Protein AF-A0A1Z8RKP7-F1 (afdb_monomer)

Radius of gyration: 16.91 Å; Cα contacts (8 Å, |Δi|>4): 111; chains: 1; bounding box: 48×30×49 Å

Nearest PDB structures (foldseek):
  1u89-assembly1_A  TM=5.631E-01  e=6.399E+00  Mus musculus
  5z39-assembly1_A  TM=3.738E-01  e=3.483E+00  Dictyo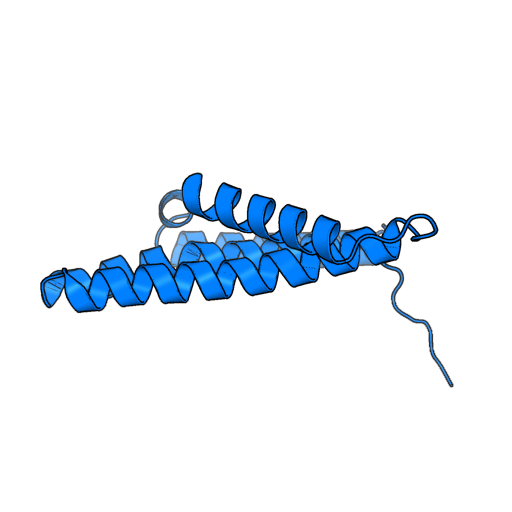stelium discoideum
  5qth-assembly1_A-2  TM=5.257E-01  e=8.244E+00  Trypanosoma brucei

pLDDT: mean 92.91, std 10.82, range [39.12, 98.62]

Sequence (123 aa):
MNLLKFLGLFLFGSLTAWIMDMAAGIGAFIDATSFLYVIGGGACYGLIKFRRDQISSIALLNFRQGAIYSGWLAFLVGLSAILKNADLPEILPLISIAMIPLLYAYLLSWVILSWFKGDDSHD

Mean predicted aligned error: 4.51 Å

Solvent-accessible surface area (backbone atoms only — not comparable to full-atom values): 6631 Å² total; per-residue (Å²): 113,53,72,68,43,51,50,52,52,51,52,53,50,51,53,49,52,50,53,40,37,76,73,66,35,58,73,77,70,68,51,71,66,41,50,50,48,16,53,49,31,6,49,52,38,23,60,74,69,58,55,99,86,58,53,69,70,58,48,52,50,38,21,40,52,18,11,41,52,29,4,53,50,48,26,54,53,40,49,54,51,41,76,73,72,53,56,82,90,49,42,64,66,49,51,58,59,28,44,43,20,39,52,48,15,51,54,50,35,54,61,57,54,42,64,53,79,78,83,83,71,87,124

Secondary structure (DSSP, 8-state):
--HHHHHHHHHHHHHHHHHHHHHH-GGGG--HHHHHHHHHHHHHHHHHT--TT--HHHHHHHHHHHHHHHHHHHHHHHHHHHHHH--HHHHHHHHHHHTHHHHHHHHHHHHHHTTSPP-----

Foldseek 3Di:
DDPVLVVVLVVVVVVVQVVCCVPPRPVLLDDPVLLCQLQVQLQVQLVVPDDPPDDPLVSLVSSLVSSQVSLVVQLVVQLVVCVVDPDPVCSVVSNSVSNSSNVNSVSVSSVSVSPDDDPPPPD

Structure (mmCIF, N/CA/C/O backbone):
data_AF-A0A1Z8RKP7-F1
#
_entry.id   AF-A0A1Z8RKP7-F1
#
loop_
_atom_site.group_PDB
_atom_site.id
_atom_site.type_symbol
_atom_site.label_atom_id
_atom_site.label_alt_id
_atom_site.label_comp_id
_atom_site.label_asym_id
_atom_site.label_entity_id
_atom_site.label_seq_id
_atom_site.pdbx_PDB_ins_code
_atom_site.Cartn_x
_atom_site.Cartn_y
_atom_site.Cartn_z
_atom_site.occupancy
_atom_site.B_iso_or_equiv
_atom_site.auth_seq_id
_atom_site.auth_comp_id
_atom_site.auth_asym_id
_atom_site.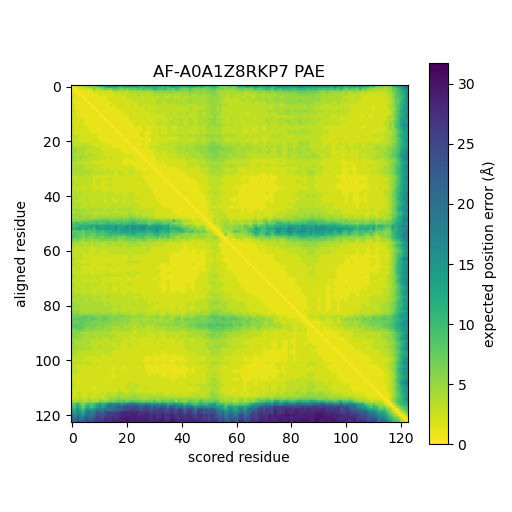auth_atom_id
_atom_site.pdbx_PDB_model_num
ATOM 1 N N . MET A 1 1 ? 13.340 -11.628 -12.066 1.00 81.50 1 MET A N 1
ATOM 2 C CA . MET A 1 1 ? 13.814 -11.284 -10.706 1.00 81.50 1 MET A CA 1
ATOM 3 C C . MET A 1 1 ? 14.979 -12.200 -10.351 1.00 81.50 1 MET A C 1
ATOM 5 O O . MET A 1 1 ? 14.918 -13.367 -10.714 1.00 81.50 1 MET A O 1
ATOM 9 N N . ASN A 1 2 ? 16.045 -11.691 -9.724 1.00 91.31 2 ASN A N 1
ATOM 10 C CA . ASN A 1 2 ? 17.177 -12.519 -9.282 1.00 91.31 2 ASN A CA 1
ATOM 11 C C . ASN A 1 2 ? 16.999 -12.963 -7.817 1.00 91.31 2 ASN A C 1
ATOM 13 O O . ASN A 1 2 ? 16.156 -12.418 -7.102 1.00 91.31 2 ASN A O 1
ATOM 17 N N . LEU A 1 3 ? 17.800 -13.939 -7.376 1.00 92.31 3 LEU A N 1
ATOM 18 C CA . LEU A 1 3 ? 17.691 -14.527 -6.036 1.00 92.31 3 LEU A CA 1
ATOM 19 C C . LEU A 1 3 ? 17.800 -13.479 -4.920 1.00 92.31 3 LEU A C 1
ATOM 21 O O . LEU A 1 3 ? 17.024 -13.519 -3.974 1.00 92.31 3 LEU A O 1
ATOM 25 N N . LEU A 1 4 ? 18.714 -12.513 -5.053 1.00 93.31 4 LEU A N 1
ATOM 26 C CA . LEU A 1 4 ? 18.919 -11.482 -4.035 1.00 93.31 4 LEU A CA 1
ATOM 27 C C . LEU A 1 4 ? 17.687 -10.582 -3.859 1.00 93.31 4 LEU A C 1
ATOM 29 O O . LEU A 1 4 ? 17.304 -10.277 -2.734 1.00 93.31 4 LEU A O 1
ATOM 33 N N . LYS A 1 5 ? 17.029 -10.191 -4.956 1.00 92.44 5 LYS A N 1
ATOM 34 C CA . LYS A 1 5 ? 15.798 -9.384 -4.905 1.00 92.44 5 LYS A CA 1
ATOM 35 C C . LYS A 1 5 ? 14.625 -10.161 -4.347 1.00 92.44 5 LYS A C 1
ATOM 37 O O . LYS A 1 5 ? 13.862 -9.612 -3.560 1.00 92.44 5 LYS A O 1
ATOM 42 N N . PHE A 1 6 ? 14.508 -11.430 -4.728 1.00 93.19 6 PHE A N 1
ATOM 43 C CA . PHE A 1 6 ? 13.501 -12.312 -4.154 1.00 93.19 6 PHE A CA 1
ATOM 44 C C . PHE A 1 6 ? 13.702 -12.462 -2.642 1.00 93.19 6 PHE A C 1
ATOM 46 O O . PHE A 1 6 ? 12.755 -12.285 -1.884 1.00 93.19 6 PHE A O 1
ATOM 53 N N . LEU A 1 7 ? 14.941 -12.702 -2.200 1.00 95.12 7 LEU A N 1
ATOM 54 C CA . LEU A 1 7 ? 15.288 -12.796 -0.784 1.00 95.12 7 LEU A CA 1
ATOM 55 C C . LEU A 1 7 ? 14.986 -11.489 -0.040 1.00 95.12 7 LEU A C 1
ATOM 57 O O . LEU A 1 7 ? 14.368 -11.524 1.017 1.00 95.12 7 LEU A O 1
ATOM 61 N N . GLY A 1 8 ? 15.364 -10.340 -0.607 1.00 94.88 8 GLY A N 1
ATOM 62 C CA . GLY A 1 8 ? 15.064 -9.028 -0.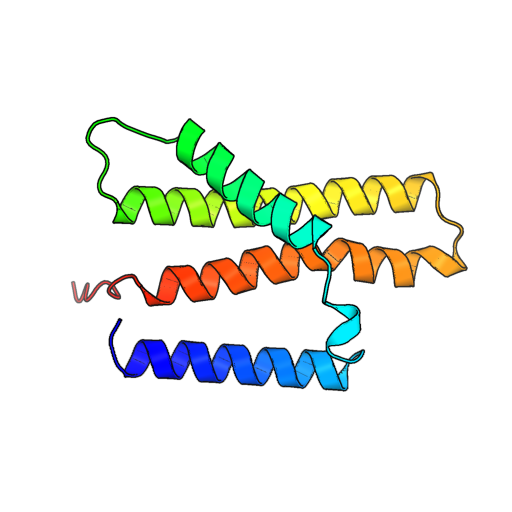030 1.00 94.88 8 GLY A CA 1
ATOM 63 C C . GLY A 1 8 ? 13.561 -8.783 0.127 1.00 94.88 8 GLY A C 1
ATOM 64 O O . GLY A 1 8 ? 13.118 -8.377 1.199 1.00 94.88 8 GLY A O 1
ATOM 65 N N . LEU A 1 9 ? 12.766 -9.095 -0.903 1.00 95.31 9 LEU A N 1
ATOM 66 C CA . LEU A 1 9 ? 11.306 -8.985 -0.848 1.00 95.31 9 LEU A CA 1
ATOM 67 C C . LEU A 1 9 ? 10.701 -9.943 0.187 1.00 95.31 9 LEU A C 1
ATOM 69 O O . LEU A 1 9 ? 9.814 -9.547 0.939 1.00 95.31 9 LEU A O 1
ATOM 73 N N . PHE A 1 10 ? 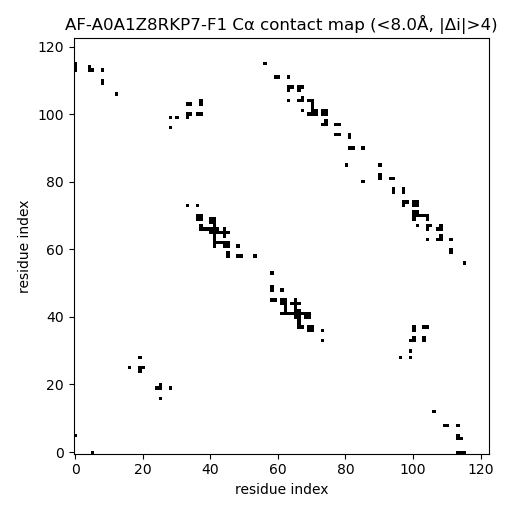11.188 -11.184 0.248 1.00 96.25 10 PHE A N 1
ATOM 74 C CA . PHE A 1 10 ? 10.716 -12.193 1.194 1.00 96.25 10 PHE A CA 1
ATOM 75 C C . PHE A 1 10 ? 11.001 -11.797 2.646 1.00 96.25 10 PHE A C 1
ATOM 77 O O . PHE A 1 10 ? 10.109 -11.878 3.491 1.00 96.25 10 PHE A O 1
ATOM 84 N N . LEU A 1 11 ? 12.215 -11.320 2.937 1.00 97.00 11 LEU A N 1
ATOM 85 C CA . LEU A 1 11 ? 12.590 -10.834 4.266 1.00 97.00 11 LEU A CA 1
ATOM 86 C C . LEU A 1 11 ? 11.756 -9.615 4.665 1.00 97.00 11 LEU A C 1
ATOM 88 O O . LEU A 1 11 ? 11.194 -9.594 5.756 1.00 97.00 11 LEU A O 1
ATOM 92 N N . PHE A 1 12 ? 11.616 -8.633 3.770 1.00 95.81 12 PHE A N 1
ATOM 93 C CA . PHE A 1 12 ? 10.795 -7.448 4.016 1.00 95.81 12 PHE A CA 1
ATOM 94 C C . PHE A 1 12 ? 9.325 -7.804 4.287 1.00 95.81 12 PHE A C 1
ATOM 96 O O . PHE A 1 12 ? 8.739 -7.327 5.261 1.00 95.81 12 PHE A O 1
ATOM 103 N N . GLY A 1 13 ? 8.739 -8.669 3.455 1.00 95.81 13 GLY A N 1
ATOM 104 C CA . GLY A 1 13 ? 7.361 -9.131 3.616 1.00 95.81 13 GLY A CA 1
ATOM 105 C C . GLY A 1 13 ? 7.155 -9.900 4.920 1.00 95.81 13 GLY A C 1
ATOM 106 O O . GLY A 1 13 ? 6.194 -9.631 5.634 1.00 95.81 13 GLY A O 1
ATOM 107 N N . SER A 1 14 ? 8.090 -10.786 5.276 1.00 97.00 14 SER A N 1
ATOM 108 C CA . SER A 1 14 ? 8.031 -11.566 6.520 1.00 97.00 14 SER A CA 1
ATOM 109 C C . SER A 1 14 ? 8.149 -10.682 7.761 1.00 97.00 14 SER A C 1
ATOM 111 O O . SER A 1 14 ? 7.373 -10.838 8.698 1.00 97.00 14 SER A O 1
ATOM 113 N N . LEU A 1 15 ? 9.074 -9.714 7.760 1.00 97.75 15 LEU A N 1
ATOM 114 C CA . LEU A 1 15 ? 9.230 -8.758 8.861 1.00 97.75 15 LEU A CA 1
ATOM 115 C C . LEU A 1 15 ? 7.992 -7.876 9.022 1.00 97.75 15 LEU A C 1
ATOM 117 O O . LEU A 1 15 ? 7.554 -7.623 10.141 1.00 97.75 15 LEU A O 1
ATOM 121 N N . THR A 1 16 ? 7.406 -7.442 7.907 1.00 96.62 16 THR A N 1
ATOM 122 C CA . THR A 1 16 ? 6.198 -6.616 7.936 1.00 96.62 16 THR A CA 1
ATOM 123 C C . THR A 1 16 ? 5.004 -7.416 8.452 1.00 96.62 16 THR A C 1
ATOM 125 O O . THR A 1 16 ? 4.320 -6.955 9.360 1.00 96.62 16 THR A O 1
ATOM 128 N N . ALA A 1 17 ? 4.800 -8.641 7.957 1.00 96.38 17 ALA A N 1
ATOM 129 C CA . ALA A 1 17 ? 3.752 -9.535 8.447 1.00 96.38 17 ALA A CA 1
ATOM 130 C C . ALA A 1 17 ? 3.917 -9.858 9.942 1.00 96.38 17 ALA A C 1
ATOM 132 O O . ALA A 1 17 ? 2.933 -9.862 10.676 1.00 96.38 17 ALA A O 1
ATOM 133 N N . TRP A 1 18 ? 5.153 -10.065 10.407 1.00 97.88 18 TRP A N 1
ATOM 134 C CA . TRP A 1 18 ? 5.441 -10.298 11.822 1.00 97.88 18 TRP A CA 1
ATOM 135 C C . TRP A 1 18 ? 5.069 -9.097 12.700 1.00 97.88 18 TRP A C 1
ATOM 137 O O . TRP A 1 18 ? 4.403 -9.268 13.720 1.00 97.88 18 TRP A O 1
ATOM 147 N N . ILE A 1 19 ? 5.432 -7.876 12.291 1.00 97.38 19 ILE A N 1
ATOM 148 C CA . ILE A 1 19 ? 5.063 -6.652 13.023 1.00 97.38 19 ILE A CA 1
ATOM 149 C C . ILE A 1 19 ? 3.545 -6.438 13.010 1.00 97.38 19 ILE A C 1
ATOM 151 O O . ILE A 1 19 ? 2.983 -6.058 14.033 1.00 97.38 19 ILE A O 1
ATOM 155 N N . MET A 1 20 ? 2.869 -6.703 11.888 1.00 96.50 20 MET A N 1
ATOM 156 C CA . MET A 1 20 ? 1.406 -6.615 11.794 1.00 96.50 20 MET A CA 1
ATOM 157 C C . MET A 1 20 ? 0.724 -7.572 12.777 1.00 96.50 20 MET A C 1
ATOM 159 O O . MET A 1 20 ? -0.173 -7.161 13.514 1.00 96.50 20 MET A O 1
ATOM 163 N N . ASP A 1 21 ? 1.174 -8.828 12.826 1.00 97.62 21 ASP A N 1
ATOM 164 C CA . ASP A 1 21 ? 0.612 -9.832 13.727 1.00 97.62 21 ASP A CA 1
ATOM 165 C C . ASP A 1 21 ? 0.786 -9.442 15.201 1.00 97.62 21 ASP A C 1
ATOM 167 O O . ASP A 1 21 ? -0.178 -9.445 15.963 1.00 97.62 21 ASP A O 1
ATOM 171 N N . MET A 1 22 ? 1.987 -8.992 15.578 1.00 97.81 22 MET A N 1
ATOM 172 C CA . MET A 1 22 ? 2.284 -8.525 16.937 1.00 97.81 22 MET A CA 1
ATOM 173 C C . MET A 1 22 ? 1.525 -7.247 17.326 1.00 97.81 22 MET A C 1
ATOM 175 O O . MET A 1 22 ? 1.245 -7.046 18.506 1.00 97.81 22 MET A O 1
ATOM 179 N N . ALA A 1 23 ? 1.221 -6.365 16.370 1.00 95.38 23 ALA A N 1
ATOM 180 C CA . ALA A 1 23 ? 0.590 -5.074 16.647 1.00 95.38 23 ALA A CA 1
ATOM 181 C C . ALA A 1 23 ? -0.927 -5.176 16.856 1.00 95.38 23 ALA A C 1
ATOM 183 O O . ALA A 1 23 ? -1.457 -4.578 17.791 1.00 95.38 23 ALA A O 1
ATOM 184 N N . ALA A 1 24 ? -1.630 -5.888 15.972 1.00 94.88 24 ALA A N 1
ATOM 185 C CA . ALA A 1 24 ? -3.095 -5.960 15.994 1.00 94.88 24 ALA A CA 1
ATOM 186 C C . ALA A 1 24 ? -3.662 -7.284 15.444 1.00 94.88 24 ALA A C 1
ATOM 188 O O . ALA A 1 24 ? -4.876 -7.413 15.283 1.00 94.88 24 ALA A O 1
ATOM 189 N N . GLY A 1 25 ? -2.802 -8.264 15.145 1.00 96.56 25 GLY A N 1
ATOM 190 C CA . GLY A 1 25 ? -3.158 -9.455 14.379 1.00 96.56 25 GLY A CA 1
ATOM 191 C C . GLY A 1 25 ? -3.290 -9.157 12.883 1.00 96.56 25 GLY A C 1
ATOM 192 O O . GLY A 1 25 ? -3.792 -8.110 12.473 1.00 96.56 25 GLY A O 1
ATOM 193 N N . ILE A 1 26 ? -2.882 -10.105 12.032 1.00 94.50 26 ILE A N 1
ATOM 194 C CA . ILE A 1 26 ? -2.902 -9.919 10.564 1.00 94.50 26 ILE A CA 1
ATOM 195 C C . ILE A 1 26 ? -4.302 -9.546 10.045 1.00 94.50 26 ILE A C 1
ATOM 197 O O . ILE A 1 26 ? -4.421 -8.732 9.130 1.00 94.50 26 ILE A O 1
ATOM 201 N N . GLY A 1 27 ? -5.362 -10.093 10.652 1.00 95.56 27 GLY A N 1
ATOM 202 C CA . GLY A 1 27 ? -6.750 -9.835 10.257 1.00 95.56 27 GLY A CA 1
ATOM 203 C C . GLY A 1 27 ? -7.162 -8.360 10.317 1.00 95.56 27 GLY A C 1
ATOM 204 O O . GLY A 1 27 ? -7.970 -7.937 9.496 1.00 95.56 27 GLY A O 1
ATOM 205 N N . ALA A 1 28 ? -6.564 -7.559 11.208 1.00 95.44 28 ALA A N 1
ATOM 206 C CA . ALA A 1 28 ? -6.856 -6.127 11.331 1.00 95.44 28 ALA A CA 1
ATOM 207 C C . ALA A 1 28 ? -6.417 -5.308 10.105 1.00 95.44 28 ALA A C 1
ATOM 209 O O . ALA A 1 28 ? -6.871 -4.185 9.908 1.00 95.44 28 ALA A O 1
ATOM 210 N N . PHE A 1 29 ? -5.544 -5.872 9.270 1.00 96.62 29 PHE A N 1
ATOM 211 C CA . PHE A 1 29 ? -4.993 -5.212 8.094 1.00 96.62 29 PHE A CA 1
ATOM 212 C C . PHE A 1 29 ? -5.543 -5.773 6.786 1.00 96.62 29 PHE A C 1
ATOM 214 O O . PHE A 1 29 ? -5.028 -5.410 5.731 1.00 96.62 29 PHE A O 1
ATOM 221 N N . ILE A 1 30 ? -6.523 -6.681 6.819 1.00 96.19 30 ILE A N 1
ATOM 222 C CA . ILE A 1 30 ? -7.152 -7.242 5.618 1.00 96.19 30 ILE A CA 1
ATOM 223 C C . ILE A 1 30 ? -8.405 -6.422 5.298 1.00 96.19 30 ILE A C 1
ATOM 225 O O . ILE A 1 30 ? -9.435 -6.571 5.946 1.00 96.19 30 ILE A O 1
ATOM 229 N N . ASP A 1 31 ? -8.327 -5.589 4.263 1.00 97.25 31 ASP A N 1
ATOM 230 C CA . ASP A 1 31 ? -9.443 -4.802 3.747 1.00 97.25 31 ASP A CA 1
ATOM 231 C C . ASP A 1 31 ? -9.468 -4.824 2.211 1.00 97.25 31 ASP A C 1
ATOM 233 O O . ASP A 1 31 ? -8.667 -4.185 1.525 1.00 97.25 31 ASP A O 1
ATOM 237 N N . ALA A 1 32 ? -10.438 -5.540 1.646 1.00 97.25 32 ALA A N 1
ATOM 238 C CA . ALA A 1 32 ? -10.587 -5.650 0.200 1.00 97.25 32 ALA A CA 1
ATOM 239 C C . ALA A 1 32 ? -10.852 -4.291 -0.474 1.00 97.25 32 ALA A C 1
ATOM 241 O O . ALA A 1 32 ? -10.400 -4.073 -1.600 1.00 97.25 32 ALA A O 1
ATOM 242 N N . THR A 1 33 ? -11.542 -3.366 0.201 1.00 97.00 33 THR A N 1
ATOM 243 C CA . THR A 1 33 ? -11.911 -2.068 -0.385 1.00 97.00 33 THR A CA 1
ATOM 244 C C . THR A 1 33 ? -10.679 -1.194 -0.576 1.00 97.00 33 THR A C 1
ATOM 246 O O . THR A 1 33 ? -10.438 -0.701 -1.681 1.00 97.00 33 THR A O 1
ATOM 249 N N . SER A 1 34 ? -9.847 -1.068 0.463 1.00 97.88 34 SER A N 1
ATOM 250 C CA . SER A 1 34 ? -8.552 -0.384 0.381 1.00 97.88 34 SER A CA 1
ATOM 251 C C . SER A 1 34 ? -7.657 -0.990 -0.695 1.00 97.88 34 SER A C 1
ATOM 253 O O . SER A 1 34 ? -7.041 -0.258 -1.472 1.00 97.88 34 SER A O 1
ATOM 255 N N . PHE A 1 35 ? -7.606 -2.323 -0.783 1.00 97.94 35 PHE A N 1
ATOM 256 C CA . PHE A 1 35 ? -6.794 -3.010 -1.786 1.00 97.94 35 PHE A CA 1
ATOM 257 C C . PHE A 1 35 ? -7.248 -2.671 -3.209 1.00 97.94 35 PHE A C 1
ATOM 259 O O . PHE A 1 35 ? -6.439 -2.247 -4.038 1.00 97.94 35 PHE A O 1
ATOM 266 N N . LEU A 1 36 ? -8.549 -2.793 -3.485 1.00 98.25 36 LEU A N 1
ATOM 267 C CA . LEU A 1 36 ? -9.117 -2.491 -4.798 1.00 98.25 36 LEU A CA 1
ATOM 268 C C . LEU A 1 36 ? -8.937 -1.022 -5.180 1.00 98.25 36 LEU A C 1
ATOM 270 O O . LEU A 1 36 ? -8.626 -0.740 -6.337 1.00 98.25 36 LEU A O 1
ATOM 274 N N . TYR A 1 37 ? -9.072 -0.092 -4.231 1.00 98.31 37 TYR A N 1
ATOM 275 C CA . TYR A 1 37 ? -8.854 1.329 -4.500 1.00 98.31 37 TYR A CA 1
ATOM 276 C C . TYR A 1 37 ? -7.410 1.613 -4.929 1.00 98.31 37 TYR A C 1
ATOM 278 O O . TYR A 1 37 ? -7.186 2.328 -5.906 1.00 98.31 37 TYR A O 1
ATOM 286 N N . VAL A 1 38 ? -6.426 1.014 -4.251 1.00 98.62 38 VAL A N 1
ATOM 287 C CA . VAL A 1 38 ? -5.002 1.186 -4.579 1.00 98.62 38 VAL A CA 1
ATOM 288 C C . VAL A 1 38 ? -4.663 0.605 -5.954 1.00 98.62 38 VAL A C 1
ATOM 290 O O . VAL A 1 38 ? -3.987 1.250 -6.759 1.00 98.62 38 VAL A O 1
ATOM 293 N N . ILE A 1 39 ? -5.160 -0.598 -6.257 1.00 98.31 39 ILE A N 1
ATOM 294 C CA . ILE A 1 39 ? -4.963 -1.234 -7.568 1.00 98.31 39 ILE A CA 1
ATOM 295 C C . ILE A 1 39 ? -5.651 -0.425 -8.673 1.00 98.31 39 ILE A C 1
ATOM 297 O O . ILE A 1 39 ? -5.039 -0.146 -9.706 1.00 98.31 39 ILE A O 1
ATOM 301 N N . GLY A 1 40 ? -6.897 -0.005 -8.450 1.00 98.12 40 GLY A N 1
ATOM 302 C CA . GLY A 1 40 ? -7.663 0.807 -9.393 1.00 98.12 40 GLY A CA 1
ATOM 303 C C . GLY A 1 40 ? -7.008 2.162 -9.655 1.00 98.12 40 GLY A C 1
ATOM 304 O O . GLY A 1 40 ? -6.853 2.559 -10.807 1.00 98.12 40 GLY A O 1
ATOM 305 N N . GLY A 1 41 ? -6.541 2.845 -8.609 1.00 97.69 41 GLY A N 1
ATOM 306 C CA . GLY A 1 41 ? -5.828 4.115 -8.727 1.00 97.69 41 GLY A CA 1
ATOM 307 C C . GLY A 1 41 ? -4.504 3.988 -9.482 1.00 97.69 41 GLY A C 1
ATOM 308 O O . GLY A 1 41 ? -4.216 4.803 -10.363 1.00 97.69 41 GLY A O 1
ATOM 309 N N . GLY A 1 42 ? -3.743 2.921 -9.219 1.00 97.94 42 GLY A N 1
ATOM 310 C CA . GLY A 1 42 ? -2.568 2.557 -10.012 1.00 97.94 42 GLY A CA 1
ATOM 311 C C . GLY A 1 42 ? -2.897 2.363 -11.491 1.00 97.94 42 GLY A C 1
ATOM 312 O O . GLY A 1 42 ? -2.226 2.935 -12.354 1.00 97.94 42 GLY A O 1
ATOM 313 N N . ALA A 1 43 ? -3.954 1.605 -11.795 1.00 97.62 43 ALA A N 1
ATOM 314 C CA . ALA A 1 43 ? -4.383 1.333 -13.166 1.00 97.62 43 ALA A CA 1
ATOM 315 C C . ALA A 1 43 ? -4.812 2.615 -13.890 1.00 97.62 43 ALA A C 1
ATOM 317 O O . ALA A 1 43 ? -4.314 2.897 -14.980 1.00 97.62 43 ALA A O 1
ATOM 318 N N . CYS A 1 44 ? -5.660 3.437 -13.265 1.00 97.94 44 CYS A N 1
ATOM 319 C CA . CYS A 1 44 ? -6.101 4.719 -13.813 1.00 97.94 44 CYS A CA 1
ATOM 320 C C . CYS A 1 44 ? -4.922 5.650 -14.110 1.00 97.94 44 CYS A C 1
ATOM 322 O O . CYS A 1 44 ? -4.844 6.214 -15.199 1.00 97.94 44 CYS A O 1
ATOM 324 N N . TYR A 1 45 ? -3.970 5.788 -13.185 1.00 97.12 45 TYR A N 1
ATOM 325 C CA . TYR A 1 45 ? -2.787 6.619 -13.416 1.00 97.12 45 TYR A CA 1
ATOM 326 C C . TYR A 1 45 ? -1.915 6.076 -14.554 1.00 97.12 45 TYR A C 1
ATOM 328 O O . TYR A 1 45 ? -1.439 6.843 -15.393 1.00 97.12 45 TYR A O 1
ATOM 336 N N . GLY A 1 46 ? -1.730 4.753 -14.607 1.00 94.50 46 GLY A N 1
ATOM 337 C CA . GLY A 1 46 ? -1.036 4.077 -15.700 1.00 94.50 46 GLY A CA 1
ATOM 338 C C . GLY A 1 46 ? -1.671 4.383 -17.057 1.00 94.50 46 GLY A C 1
ATOM 339 O O . GLY A 1 46 ? -0.952 4.740 -17.987 1.00 94.50 46 GLY A O 1
ATOM 340 N N . LEU A 1 47 ? -3.005 4.336 -17.141 1.00 94.88 47 LEU A N 1
ATOM 341 C CA . LEU A 1 47 ? -3.770 4.687 -18.342 1.00 94.88 47 LEU A CA 1
ATOM 342 C C . LEU A 1 47 ? -3.644 6.173 -18.703 1.00 94.88 47 LEU A C 1
ATOM 344 O O . LEU A 1 47 ? -3.424 6.495 -19.866 1.00 94.88 47 LEU A O 1
ATOM 348 N N . ILE A 1 48 ? -3.709 7.082 -17.724 1.00 96.06 48 ILE A N 1
ATOM 349 C CA . ILE A 1 48 ? -3.531 8.531 -17.944 1.00 96.06 48 ILE A CA 1
ATOM 350 C C . ILE A 1 48 ? -2.138 8.841 -18.510 1.00 96.06 48 ILE A C 1
ATOM 352 O O . ILE A 1 48 ? -1.983 9.730 -19.345 1.00 96.06 48 ILE A O 1
ATOM 356 N N . LYS A 1 49 ? -1.107 8.125 -18.052 1.00 93.50 49 LYS A N 1
ATOM 357 C CA . LYS A 1 49 ? 0.283 8.303 -18.501 1.00 93.50 49 LYS A CA 1
ATOM 358 C C . LYS A 1 49 ? 0.668 7.409 -19.682 1.00 93.50 49 LYS A C 1
ATOM 360 O O . LYS A 1 49 ? 1.834 7.447 -20.086 1.00 93.50 49 LYS A O 1
ATOM 365 N N . PHE A 1 50 ? -0.262 6.612 -20.204 1.00 91.12 50 PHE A N 1
ATOM 366 C CA . PHE A 1 50 ? 0.020 5.640 -21.249 1.00 91.12 50 PHE A CA 1
ATOM 367 C C . PHE A 1 50 ? 0.480 6.326 -22.537 1.00 91.12 50 PHE A C 1
ATOM 369 O O . PHE A 1 50 ? -0.081 7.339 -22.960 1.00 91.12 50 PHE A O 1
ATOM 376 N N . ARG A 1 51 ? 1.492 5.748 -23.189 1.00 89.25 51 ARG A N 1
ATOM 377 C CA . ARG A 1 51 ? 1.921 6.134 -24.541 1.00 89.25 51 ARG A CA 1
ATOM 378 C C . ARG A 1 51 ? 1.960 4.899 -25.429 1.00 89.25 51 ARG A C 1
ATOM 380 O O . ARG A 1 51 ? 2.286 3.810 -24.967 1.00 89.25 51 ARG A O 1
ATOM 387 N N . ARG A 1 52 ? 1.624 5.059 -26.710 1.00 80.00 52 ARG A N 1
ATOM 388 C CA . ARG A 1 52 ? 1.454 3.934 -27.649 1.00 80.00 52 ARG A CA 1
ATOM 389 C C . ARG A 1 52 ? 2.743 3.133 -27.881 1.00 80.00 52 ARG A C 1
ATOM 391 O O . ARG A 1 52 ? 2.677 1.949 -28.176 1.00 80.00 52 ARG A O 1
ATOM 398 N N . ASP A 1 53 ? 3.887 3.786 -27.738 1.00 84.00 53 ASP A N 1
ATOM 399 C CA . ASP A 1 53 ? 5.250 3.269 -27.873 1.00 84.00 53 ASP A CA 1
ATOM 400 C C . ASP A 1 53 ? 5.899 2.921 -26.518 1.00 84.00 53 ASP A C 1
ATOM 402 O O . ASP A 1 53 ? 7.101 2.671 -26.433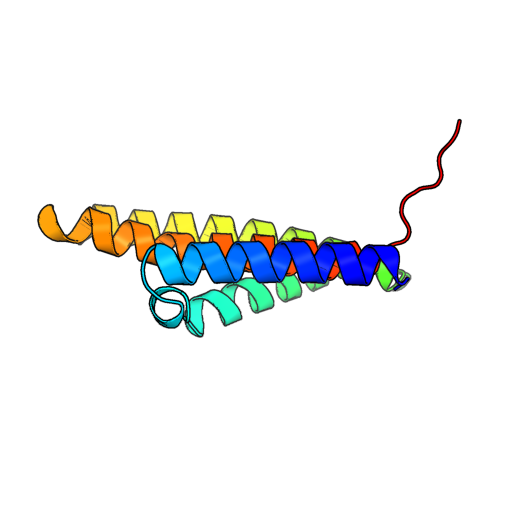 1.00 84.00 53 ASP A O 1
ATOM 406 N N . GLN A 1 54 ? 5.121 2.916 -25.432 1.00 82.88 54 GLN A N 1
ATOM 407 C CA . GLN A 1 54 ? 5.651 2.761 -24.086 1.00 82.88 54 GLN A CA 1
ATOM 408 C C . GLN A 1 54 ? 6.161 1.343 -23.806 1.00 82.88 54 GLN A C 1
ATOM 410 O O . GLN A 1 54 ? 5.476 0.342 -24.011 1.00 82.88 54 GLN A O 1
ATOM 415 N N . ILE A 1 55 ? 7.352 1.272 -23.211 1.00 87.38 55 ILE A N 1
ATOM 416 C CA . ILE A 1 55 ? 7.936 0.028 -22.710 1.00 87.38 55 ILE A CA 1
ATOM 417 C C . ILE A 1 55 ? 7.167 -0.434 -21.462 1.00 87.38 55 ILE A C 1
ATOM 419 O O . ILE A 1 55 ? 6.893 0.358 -20.558 1.00 87.38 55 ILE A O 1
ATOM 423 N N . SER A 1 56 ? 6.880 -1.737 -21.374 1.00 85.12 56 SER A N 1
ATOM 424 C CA . SER A 1 56 ? 6.128 -2.345 -20.258 1.00 85.12 56 SER A CA 1
ATOM 425 C C . SER A 1 56 ? 6.709 -2.022 -18.870 1.00 85.12 56 SER A C 1
ATOM 427 O O . SER A 1 56 ? 5.961 -1.856 -17.910 1.00 85.12 56 SER A O 1
ATOM 429 N N . SER A 1 57 ? 8.032 -1.866 -18.757 1.00 87.00 57 SER A N 1
ATOM 430 C CA . SER A 1 57 ? 8.709 -1.454 -17.520 1.00 87.00 57 SER A CA 1
ATOM 431 C C . SER A 1 57 ? 8.282 -0.051 -17.068 1.00 87.00 57 SER A C 1
ATOM 433 O O . SER A 1 57 ? 7.952 0.151 -15.903 1.00 87.00 57 SER A O 1
ATOM 435 N N . ILE A 1 58 ? 8.201 0.908 -17.991 1.00 90.19 58 ILE A N 1
ATOM 436 C CA . ILE A 1 58 ? 7.761 2.281 -17.708 1.00 90.19 58 ILE A CA 1
ATOM 437 C C . ILE A 1 58 ? 6.272 2.290 -17.339 1.00 90.19 58 ILE A C 1
ATOM 439 O O . ILE A 1 58 ? 5.868 3.013 -16.430 1.00 90.19 58 ILE A O 1
ATOM 443 N N . ALA A 1 59 ? 5.451 1.465 -17.998 1.00 91.31 59 ALA A N 1
ATOM 444 C CA . ALA A 1 59 ? 4.033 1.335 -17.659 1.00 91.31 59 ALA A CA 1
ATOM 445 C C . ALA A 1 59 ? 3.841 0.830 -16.218 1.00 91.31 59 ALA A C 1
ATOM 447 O O . ALA A 1 59 ? 3.036 1.382 -15.466 1.00 91.31 59 ALA A O 1
ATOM 448 N N . LEU A 1 60 ? 4.638 -0.157 -15.799 1.00 93.19 60 LEU A N 1
ATOM 449 C CA . LEU A 1 60 ? 4.604 -0.697 -14.442 1.00 93.19 60 LEU A CA 1
ATOM 450 C C . LEU A 1 60 ? 5.123 0.308 -13.389 1.00 93.19 60 LEU A C 1
ATOM 452 O O . LEU A 1 60 ? 4.592 0.360 -12.279 1.00 93.19 60 LEU A O 1
ATOM 456 N N . LEU A 1 61 ? 6.097 1.161 -13.732 1.00 94.44 61 LEU A N 1
ATOM 457 C CA . LEU A 1 61 ? 6.532 2.267 -12.863 1.00 94.44 61 LEU A CA 1
ATOM 458 C C . LEU A 1 61 ? 5.459 3.353 -12.715 1.00 94.44 61 LEU A C 1
ATOM 460 O O . LEU A 1 61 ? 5.234 3.830 -11.602 1.00 94.44 61 LEU A O 1
ATOM 464 N N . ASN A 1 62 ? 4.755 3.703 -13.795 1.00 95.50 62 ASN A N 1
ATOM 465 C CA . ASN A 1 62 ? 3.612 4.617 -13.722 1.00 95.50 62 ASN A CA 1
ATOM 466 C C . ASN A 1 62 ? 2.500 4.023 -12.850 1.00 95.50 62 ASN A C 1
ATOM 468 O O . ASN A 1 62 ? 1.973 4.712 -11.981 1.00 95.50 62 ASN A O 1
ATOM 472 N N . PHE A 1 63 ? 2.181 2.739 -13.029 1.00 97.19 63 PHE A N 1
ATOM 473 C CA . PHE A 1 63 ? 1.211 2.034 -12.190 1.00 97.19 63 PHE A CA 1
ATOM 474 C C . PHE A 1 63 ? 1.599 2.091 -10.705 1.00 97.19 63 PHE A C 1
ATOM 476 O O . PHE A 1 63 ? 0.781 2.469 -9.868 1.00 97.19 63 PHE A O 1
ATOM 483 N N . ARG A 1 64 ? 2.867 1.805 -10.376 1.00 97.44 64 ARG A N 1
ATOM 484 C CA . ARG A 1 64 ? 3.406 1.930 -9.011 1.00 97.44 64 ARG A CA 1
ATOM 485 C C . ARG A 1 64 ? 3.210 3.332 -8.441 1.00 97.44 64 ARG A C 1
ATOM 487 O O . ARG A 1 64 ? 2.797 3.480 -7.294 1.00 97.44 64 ARG A O 1
ATOM 494 N N . GLN A 1 65 ? 3.540 4.356 -9.219 1.00 97.62 65 GLN A N 1
ATOM 495 C CA . GLN A 1 65 ? 3.404 5.744 -8.791 1.00 97.62 65 GLN A CA 1
ATOM 496 C C . GLN A 1 65 ? 1.934 6.111 -8.548 1.00 97.62 65 GLN A C 1
ATOM 498 O O . GLN A 1 65 ? 1.611 6.708 -7.523 1.00 97.62 65 GLN A O 1
ATOM 503 N N . GLY A 1 66 ? 1.041 5.672 -9.436 1.00 97.94 66 GLY A N 1
ATOM 504 C CA . GLY A 1 66 ? -0.402 5.806 -9.270 1.00 97.94 66 GLY A CA 1
ATOM 505 C C . GLY A 1 66 ? -0.935 5.130 -8.015 1.00 97.94 66 GLY A C 1
ATOM 506 O O . GLY A 1 66 ? -1.726 5.730 -7.294 1.00 97.94 66 GLY A O 1
ATOM 507 N N . ALA A 1 67 ? -0.458 3.920 -7.714 1.00 98.44 67 ALA A N 1
ATOM 508 C CA . ALA A 1 67 ? -0.839 3.197 -6.508 1.00 98.44 67 ALA A CA 1
ATOM 509 C C . ALA A 1 67 ? -0.465 3.991 -5.244 1.00 98.44 67 ALA A C 1
ATOM 511 O O . ALA A 1 67 ? -1.315 4.1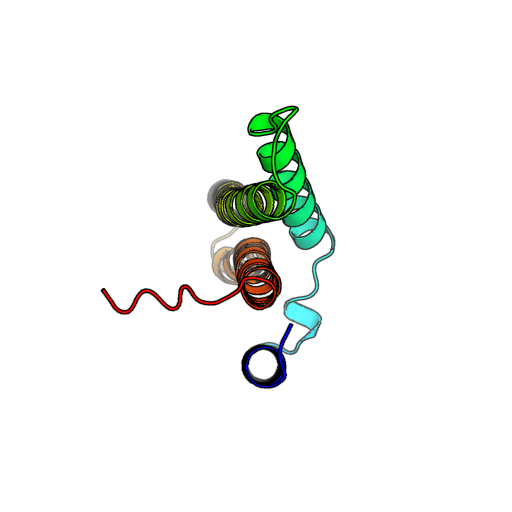94 -4.380 1.00 98.44 67 ALA A O 1
ATOM 512 N N . ILE A 1 68 ? 0.758 4.533 -5.171 1.00 98.50 68 ILE A N 1
ATOM 513 C CA . ILE A 1 68 ? 1.202 5.396 -4.058 1.00 98.50 68 ILE A CA 1
ATOM 514 C C . ILE A 1 68 ? 0.316 6.638 -3.935 1.00 98.50 68 ILE A C 1
ATOM 516 O O . ILE A 1 68 ? -0.150 6.950 -2.839 1.00 98.50 68 ILE A O 1
ATOM 520 N N . TYR A 1 69 ? 0.029 7.324 -5.044 1.00 98.31 69 TYR A N 1
ATOM 521 C CA . TYR A 1 69 ? -0.862 8.487 -5.027 1.00 98.31 69 TYR A CA 1
ATOM 522 C C . TYR A 1 69 ? -2.271 8.136 -4.562 1.00 98.31 69 TYR A C 1
ATOM 524 O O . TYR A 1 69 ? -2.844 8.855 -3.749 1.00 98.31 69 TYR A O 1
ATOM 532 N N . SER A 1 70 ? -2.814 7.010 -5.014 1.00 98.19 70 SER A N 1
ATOM 533 C CA . SER A 1 70 ? -4.129 6.552 -4.578 1.00 98.19 70 SER A CA 1
ATOM 534 C C . SER A 1 70 ? -4.161 6.149 -3.102 1.00 98.19 70 SER A C 1
ATOM 536 O O . SER A 1 70 ? -5.129 6.479 -2.429 1.00 98.19 70 SER A O 1
ATOM 538 N N . GLY A 1 71 ? -3.097 5.552 -2.555 1.00 98.50 71 GLY A N 1
ATOM 539 C CA . GLY A 1 71 ? -2.996 5.277 -1.117 1.00 98.50 71 GLY A CA 1
ATOM 540 C C . GLY A 1 71 ? -3.104 6.554 -0.280 1.00 98.50 71 GLY A C 1
ATOM 541 O O . GLY A 1 71 ? -3.915 6.625 0.641 1.00 98.50 71 GLY A O 1
ATOM 542 N N . TRP A 1 72 ? -2.363 7.602 -0.658 1.00 98.56 72 TRP A N 1
ATOM 543 C CA . TRP A 1 72 ? -2.459 8.914 -0.006 1.00 98.56 72 TRP A CA 1
ATOM 544 C C . TRP A 1 72 ? -3.833 9.566 -0.182 1.00 98.56 72 TRP A C 1
ATOM 546 O O . TRP A 1 72 ? -4.371 10.116 0.776 1.00 98.56 72 TRP A O 1
ATOM 556 N N . LEU A 1 73 ? -4.432 9.488 -1.373 1.00 98.31 73 LEU A N 1
ATOM 557 C CA . LEU A 1 73 ? -5.775 10.027 -1.606 1.00 98.31 73 LEU A CA 1
ATOM 558 C C . LEU A 1 73 ? -6.837 9.309 -0.766 1.00 98.31 73 LEU A C 1
ATOM 560 O O . LEU A 1 73 ? -7.676 9.975 -0.168 1.00 98.31 73 LEU A O 1
ATOM 564 N N . ALA A 1 74 ? -6.788 7.979 -0.682 1.00 98.12 74 ALA A N 1
ATOM 565 C CA . ALA A 1 74 ? -7.701 7.200 0.149 1.00 98.12 74 ALA A CA 1
ATOM 566 C C . ALA A 1 74 ? -7.571 7.578 1.628 1.00 98.12 74 ALA A C 1
ATOM 568 O O . ALA A 1 74 ? -8.584 7.800 2.287 1.00 98.12 74 ALA A O 1
ATOM 569 N N . PHE A 1 75 ? -6.339 7.731 2.124 1.00 98.31 75 PHE A N 1
ATOM 570 C CA . PHE A 1 75 ? -6.095 8.201 3.485 1.00 98.31 75 PHE A CA 1
ATOM 571 C C . PHE A 1 75 ? -6.688 9.592 3.729 1.00 98.31 75 PHE A C 1
ATOM 573 O O . PHE A 1 75 ? -7.382 9.787 4.720 1.00 98.31 75 PHE A O 1
ATOM 580 N N . LEU A 1 76 ? -6.483 10.551 2.819 1.00 98.44 76 LEU A N 1
ATOM 581 C CA . LEU A 1 76 ? -7.036 11.904 2.959 1.00 98.44 76 LEU A CA 1
ATOM 582 C C . LEU A 1 76 ? -8.569 11.912 2.945 1.00 98.44 76 LEU A C 1
ATOM 584 O O . LEU A 1 76 ? -9.185 12.628 3.735 1.00 98.44 76 LEU A O 1
ATOM 588 N N . VAL A 1 77 ? -9.190 11.108 2.079 1.00 97.62 77 VAL A N 1
ATOM 589 C CA . VAL A 1 77 ? -10.651 10.953 2.027 1.00 97.62 77 VAL A CA 1
ATOM 590 C C . VAL A 1 77 ? -11.169 10.317 3.317 1.00 97.62 77 VAL A C 1
ATOM 592 O O . VAL A 1 77 ? -12.104 10.844 3.919 1.00 97.62 77 VAL A O 1
ATOM 595 N N . GLY A 1 78 ? -10.538 9.233 3.772 1.00 96.88 78 GLY A N 1
ATOM 596 C CA . GLY A 1 78 ? -10.886 8.547 5.015 1.00 96.88 78 GLY A CA 1
ATOM 597 C C . GLY A 1 78 ? -10.747 9.461 6.228 1.00 96.88 78 GLY A C 1
ATOM 598 O O . GLY A 1 78 ? -11.703 9.638 6.976 1.00 96.88 78 GLY A O 1
ATOM 599 N N . LEU A 1 79 ? -9.604 10.131 6.375 1.00 97.50 79 LEU A N 1
ATOM 600 C CA . LEU A 1 79 ? -9.355 11.077 7.461 1.00 97.50 79 LEU A CA 1
ATOM 601 C C . LEU A 1 79 ? -10.377 12.221 7.464 1.00 97.50 79 LEU A C 1
ATOM 603 O O . LEU A 1 79 ? -10.912 12.561 8.516 1.00 97.50 79 LEU A O 1
ATOM 607 N N . SER A 1 80 ? -10.706 12.774 6.293 1.00 97.38 80 SER A N 1
ATOM 608 C CA . SER A 1 80 ? -11.726 13.826 6.168 1.00 97.38 80 SER A CA 1
ATOM 609 C C . SER A 1 80 ? -13.116 13.338 6.587 1.00 97.38 80 SER A C 1
ATOM 611 O O . SER A 1 80 ? -13.859 14.072 7.237 1.00 97.38 80 SER A O 1
ATOM 613 N N . ALA A 1 81 ? -13.474 12.097 6.243 1.00 97.19 81 ALA A N 1
ATOM 614 C CA . ALA A 1 81 ? -14.739 11.492 6.650 1.00 97.19 81 ALA A CA 1
ATOM 615 C C . ALA A 1 81 ? -14.795 11.242 8.165 1.00 97.19 81 ALA A C 1
ATOM 617 O O . ALA A 1 81 ? -15.827 11.503 8.781 1.00 97.19 81 ALA A O 1
ATOM 618 N N . ILE A 1 82 ? -13.691 10.799 8.767 1.00 97.56 82 ILE A N 1
ATOM 619 C CA . ILE A 1 82 ? -13.584 10.550 10.211 1.00 97.56 82 ILE A CA 1
ATOM 620 C C . ILE A 1 82 ? -13.718 11.858 10.983 1.00 97.56 82 ILE A C 1
ATOM 622 O O . ILE A 1 82 ? -14.606 11.982 11.819 1.00 97.56 82 ILE A O 1
ATOM 626 N N . LEU A 1 83 ? -12.901 12.863 10.654 1.00 96.38 83 LEU A N 1
ATOM 627 C CA . LEU A 1 83 ? -12.904 14.156 11.349 1.00 96.38 83 LEU A CA 1
ATOM 628 C C . LEU A 1 83 ? -14.249 14.884 11.260 1.00 96.38 83 LEU A C 1
ATOM 630 O O . LEU A 1 83 ? -14.560 15.708 12.115 1.00 96.38 83 LEU A O 1
ATOM 634 N N . LYS A 1 84 ? -15.041 14.598 10.223 1.00 96.44 84 LYS A N 1
ATOM 635 C CA . LYS A 1 84 ? -16.367 15.185 10.043 1.00 96.44 84 LYS A CA 1
ATOM 636 C C . LYS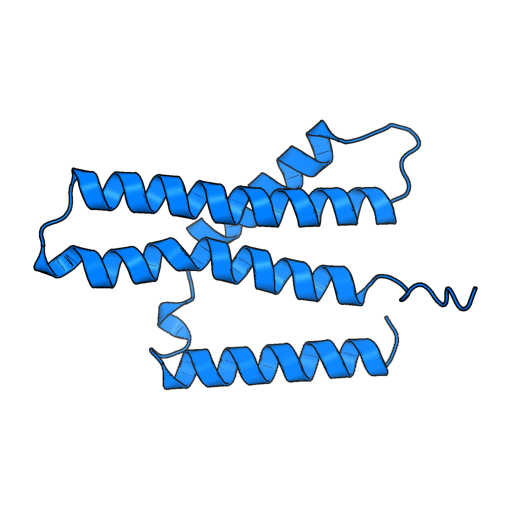 A 1 84 ? -17.459 14.477 10.849 1.00 96.44 84 LYS A C 1
ATOM 638 O O . LYS A 1 84 ? -18.404 15.146 11.254 1.00 96.44 84 LYS A O 1
ATOM 643 N N . ASN A 1 85 ? -17.389 13.154 10.997 1.00 95.50 85 ASN A N 1
ATOM 644 C CA . ASN A 1 85 ? -18.551 12.354 11.406 1.00 95.50 85 ASN A CA 1
ATOM 645 C C . ASN A 1 85 ? -18.338 11.497 12.663 1.00 95.50 85 ASN A C 1
ATOM 647 O O . ASN A 1 85 ? -19.325 10.987 13.180 1.00 95.50 85 ASN A O 1
ATOM 651 N N . ALA A 1 86 ? -17.101 11.289 13.123 1.00 95.50 86 ALA A N 1
ATOM 652 C CA . ALA A 1 86 ? -16.807 10.363 14.215 1.00 95.50 86 ALA A CA 1
ATOM 653 C C . ALA A 1 86 ? -16.790 11.044 15.589 1.00 95.50 86 ALA A C 1
ATOM 655 O O . ALA A 1 86 ? -16.296 12.165 15.738 1.00 95.50 86 ALA A O 1
ATOM 656 N N . ASP A 1 87 ? -17.244 10.313 16.606 1.00 96.81 87 ASP A N 1
ATOM 657 C CA . ASP A 1 87 ? -17.102 10.713 1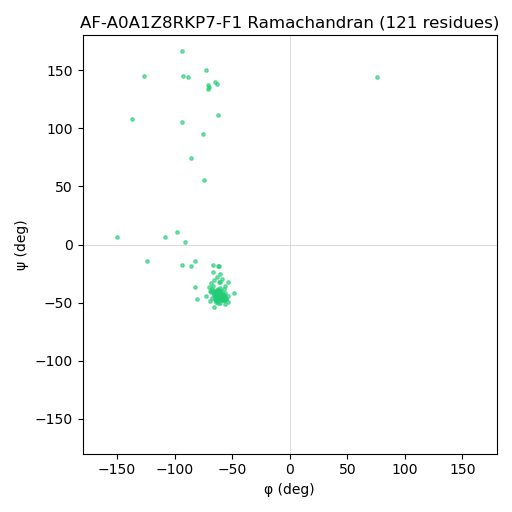8.002 1.00 96.81 87 ASP A CA 1
ATOM 658 C C . ASP A 1 87 ? -15.650 10.560 18.482 1.00 96.81 87 ASP A C 1
ATOM 660 O O . ASP A 1 87 ? -14.912 9.678 18.036 1.00 96.81 87 ASP A O 1
ATOM 664 N N . LEU A 1 88 ? -15.236 11.396 19.445 1.00 94.25 88 LEU A N 1
ATOM 665 C CA . LEU A 1 88 ? -13.859 11.426 19.968 1.00 94.25 88 LEU A CA 1
ATOM 666 C C . LEU A 1 88 ? -13.277 10.043 20.341 1.00 94.25 88 LEU A C 1
ATOM 668 O O . LEU A 1 88 ? -12.113 9.806 20.007 1.00 94.25 88 LEU A O 1
ATOM 672 N N . PRO A 1 89 ? -14.018 9.117 20.986 1.00 96.38 89 PRO A N 1
ATOM 673 C CA . PRO A 1 89 ? -13.488 7.793 21.323 1.00 96.38 89 PRO A CA 1
ATOM 674 C C . PRO A 1 89 ? -13.194 6.905 20.103 1.00 96.38 89 PRO A C 1
ATOM 676 O O . PRO A 1 89 ? -12.367 5.999 20.191 1.00 96.38 89 PRO A O 1
ATOM 679 N N . GLU A 1 90 ? -13.846 7.157 18.967 1.00 95.75 90 GLU A N 1
ATOM 680 C CA . GLU A 1 90 ? -13.764 6.325 17.759 1.00 95.75 90 GLU A CA 1
ATOM 681 C C . GLU A 1 90 ? -12.699 6.806 16.769 1.00 95.75 90 GLU A C 1
ATOM 683 O O . GLU A 1 90 ? -12.258 6.045 15.905 1.00 95.75 90 GLU A O 1
ATOM 688 N N . ILE A 1 91 ? -12.236 8.053 16.905 1.00 96.12 91 ILE A N 1
ATOM 689 C CA . ILE A 1 91 ? -11.292 8.670 15.965 1.00 96.12 91 ILE A CA 1
ATOM 690 C C . ILE A 1 91 ? -10.005 7.849 15.829 1.00 96.12 91 ILE A C 1
ATOM 692 O O . ILE A 1 91 ? -9.570 7.588 14.712 1.00 96.12 91 ILE A O 1
ATOM 696 N N . LEU A 1 92 ? -9.386 7.426 16.936 1.00 94.62 92 LEU A N 1
ATOM 697 C CA . LEU A 1 92 ? -8.114 6.694 16.883 1.00 94.62 92 LEU A CA 1
ATOM 698 C C . LEU A 1 92 ? -8.245 5.326 16.179 1.00 94.62 92 LEU A C 1
ATOM 700 O O . LEU A 1 92 ? -7.463 5.078 15.254 1.00 94.62 92 LEU A O 1
ATOM 704 N N . PRO A 1 93 ? -9.225 4.464 16.529 1.00 94.88 93 PRO A N 1
ATOM 705 C CA . PRO A 1 93 ? -9.503 3.248 15.764 1.00 94.88 93 PRO A CA 1
ATOM 706 C C . PRO A 1 93 ? -9.738 3.506 14.272 1.00 94.88 93 PRO A C 1
ATOM 708 O O . PRO A 1 93 ? -9.175 2.813 13.425 1.00 94.88 93 PRO A O 1
ATOM 711 N N . LEU A 1 94 ? -10.520 4.531 13.927 1.00 96.38 94 LEU A N 1
ATOM 712 C CA . LEU A 1 94 ? -10.836 4.828 12.532 1.00 96.38 94 LEU A CA 1
ATOM 713 C C . LEU A 1 94 ? -9.625 5.360 11.753 1.00 96.38 94 LEU A C 1
ATOM 715 O O . LEU A 1 94 ? -9.444 5.003 10.589 1.00 96.38 94 LEU A O 1
ATOM 719 N N . ILE A 1 95 ? -8.760 6.167 12.380 1.00 96.06 95 ILE A N 1
ATOM 720 C CA . ILE A 1 95 ? -7.499 6.615 11.767 1.00 96.06 95 ILE A CA 1
ATOM 721 C C . ILE A 1 95 ? -6.610 5.409 11.453 1.00 96.06 95 ILE A C 1
ATOM 723 O O . ILE A 1 95 ? -5.999 5.371 10.387 1.00 96.06 95 ILE A O 1
ATOM 727 N N . SER A 1 96 ? -6.560 4.407 12.338 1.00 95.62 96 SER A N 1
ATOM 728 C CA . SER A 1 96 ? -5.810 3.170 12.086 1.00 95.62 96 SER A CA 1
ATOM 729 C C . SER A 1 96 ? -6.304 2.457 10.821 1.00 95.62 96 SER A C 1
ATOM 731 O O . SER A 1 96 ? -5.495 2.096 9.967 1.00 95.62 96 SER A O 1
ATOM 733 N N . ILE A 1 97 ? -7.625 2.357 10.638 1.00 95.50 97 ILE A N 1
ATOM 734 C CA . ILE A 1 97 ? -8.237 1.773 9.433 1.00 95.50 97 ILE A CA 1
ATOM 735 C C . ILE A 1 97 ? -7.927 2.621 8.189 1.00 95.50 97 ILE A C 1
ATOM 737 O O . ILE A 1 97 ? -7.549 2.084 7.148 1.00 95.50 97 ILE A O 1
ATOM 741 N N . ALA A 1 98 ? -8.006 3.952 8.287 1.00 97.62 98 ALA A N 1
ATOM 742 C CA . ALA A 1 98 ? -7.721 4.859 7.170 1.00 97.62 98 ALA A CA 1
ATOM 743 C C . ALA A 1 98 ? -6.271 4.769 6.656 1.00 97.62 98 ALA A C 1
ATOM 745 O O . ALA A 1 98 ? -5.996 5.182 5.529 1.00 97.62 98 ALA A O 1
ATOM 746 N N . MET A 1 99 ? -5.345 4.221 7.451 1.00 97.62 99 MET A N 1
ATOM 747 C CA . MET A 1 99 ? -3.944 4.005 7.070 1.00 97.62 99 MET A CA 1
ATOM 748 C C . MET A 1 99 ? -3.719 2.719 6.255 1.00 97.62 99 MET A C 1
ATOM 750 O O . MET A 1 99 ? -2.665 2.570 5.634 1.00 97.62 99 MET A O 1
ATOM 754 N N . ILE A 1 100 ? -4.684 1.793 6.198 1.00 97.94 100 ILE A N 1
ATOM 755 C CA . ILE A 1 100 ? -4.550 0.523 5.458 1.00 97.94 100 ILE A CA 1
ATOM 756 C C . ILE A 1 100 ? -4.283 0.727 3.946 1.00 97.94 100 ILE A C 1
ATOM 758 O O . ILE A 1 100 ? -3.369 0.083 3.421 1.00 97.94 100 ILE A O 1
ATOM 762 N N . PRO A 1 101 ? -4.958 1.647 3.222 1.00 98.38 101 PRO A N 1
ATOM 763 C CA . PRO A 1 101 ? -4.624 1.942 1.826 1.00 98.38 101 PRO A CA 1
ATOM 764 C C . PRO A 1 101 ? -3.165 2.374 1.622 1.00 98.38 101 PRO A C 1
ATOM 766 O O . PRO A 1 101 ? -2.533 1.991 0.637 1.00 98.38 101 PRO A O 1
ATOM 769 N N . LEU A 1 102 ? -2.609 3.160 2.552 1.00 97.94 102 LEU A N 1
ATOM 770 C CA . LEU A 1 102 ? -1.205 3.577 2.513 1.00 97.94 102 LEU A CA 1
ATOM 771 C C . LEU A 1 102 ? -0.279 2.373 2.650 1.00 97.94 102 LEU A C 1
ATOM 773 O O . LEU A 1 102 ? 0.637 2.212 1.841 1.00 97.94 102 LEU A O 1
ATOM 777 N N . LEU A 1 103 ? -0.551 1.508 3.630 1.00 97.62 103 LEU A N 1
ATOM 778 C CA . LEU A 1 103 ? 0.198 0.271 3.828 1.00 97.62 103 LEU A CA 1
ATOM 779 C C . LEU A 1 103 ? 0.237 -0.554 2.535 1.00 97.62 103 LEU A C 1
ATOM 781 O O . LEU A 1 103 ? 1.315 -0.930 2.075 1.00 97.62 103 LEU A O 1
ATOM 785 N N . TYR A 1 104 ? -0.912 -0.769 1.894 1.00 98.19 104 TYR A N 1
ATOM 786 C CA . TYR A 1 104 ? -0.988 -1.524 0.642 1.00 98.19 104 TYR A CA 1
ATOM 787 C C . TYR A 1 104 ? -0.250 -0.868 -0.512 1.00 98.19 104 TYR A C 1
ATOM 789 O O . TYR A 1 104 ? 0.453 -1.555 -1.253 1.00 98.19 104 TYR A O 1
ATOM 797 N N . ALA A 1 105 ? -0.369 0.448 -0.664 1.00 98.38 105 ALA A N 1
ATOM 798 C CA . ALA A 1 105 ? 0.312 1.168 -1.727 1.00 98.38 105 ALA A CA 1
ATOM 799 C C . ALA A 1 105 ? 1.839 1.031 -1.620 1.00 98.38 105 ALA A C 1
ATOM 801 O O . ALA A 1 105 ? 2.521 0.806 -2.626 1.00 98.38 105 ALA A O 1
ATOM 802 N N . TYR A 1 106 ? 2.379 1.095 -0.401 1.00 97.75 106 TYR A N 1
ATOM 803 C CA . TYR A 1 106 ? 3.806 0.887 -0.174 1.00 97.75 106 TYR A CA 1
ATOM 804 C C . TYR A 1 106 ? 4.215 -0.581 -0.323 1.00 97.75 106 TYR A C 1
ATOM 806 O O . TYR A 1 106 ? 5.194 -0.840 -1.024 1.00 97.75 106 TYR A O 1
ATOM 814 N N . LEU A 1 107 ? 3.466 -1.544 0.225 1.00 97.19 107 LEU A N 1
ATOM 815 C CA . LEU A 1 107 ? 3.732 -2.979 0.024 1.00 97.19 107 LEU A CA 1
ATOM 816 C C . LEU A 1 107 ? 3.776 -3.342 -1.467 1.00 97.19 107 LEU A C 1
ATOM 818 O O . LEU A 1 107 ? 4.732 -3.961 -1.936 1.00 97.19 107 LEU A O 1
ATOM 822 N N . LEU A 1 108 ? 2.792 -2.875 -2.235 1.00 96.94 108 LEU A N 1
ATOM 823 C CA . LEU A 1 108 ? 2.740 -3.051 -3.683 1.00 96.94 108 LEU A CA 1
ATOM 824 C C . LEU A 1 108 ? 3.939 -2.394 -4.378 1.00 96.94 108 LEU A C 1
ATOM 826 O O . LEU A 1 108 ? 4.523 -2.979 -5.288 1.00 96.94 108 LEU A O 1
ATOM 830 N N . SER A 1 109 ? 4.354 -1.206 -3.933 1.00 95.94 109 SER A N 1
ATOM 831 C CA . SER A 1 109 ? 5.555 -0.539 -4.444 1.00 95.94 109 SER A CA 1
ATOM 832 C C . SER A 1 109 ? 6.815 -1.391 -4.268 1.00 95.94 109 SER A C 1
ATOM 834 O O . SER A 1 109 ? 7.602 -1.486 -5.210 1.00 95.94 109 SER A O 1
ATOM 836 N N . TRP A 1 110 ? 7.008 -2.020 -3.106 1.00 94.31 110 TRP A N 1
ATOM 837 C CA . TRP A 1 110 ? 8.144 -2.917 -2.857 1.00 94.31 110 TRP A CA 1
ATOM 838 C C . TRP A 1 110 ? 8.104 -4.154 -3.755 1.00 94.31 110 TRP A C 1
ATOM 840 O O . TRP A 1 110 ? 9.120 -4.503 -4.360 1.00 94.31 110 TRP A O 1
ATOM 850 N N . VAL A 1 111 ? 6.922 -4.764 -3.911 1.00 95.25 111 VAL A N 1
ATOM 851 C CA . VAL A 1 111 ? 6.724 -5.874 -4.852 1.00 95.25 111 VAL A CA 1
ATOM 852 C C . VAL A 1 111 ? 7.132 -5.442 -6.252 1.00 95.25 111 VAL A C 1
ATOM 854 O O . VAL A 1 111 ? 7.954 -6.114 -6.861 1.00 95.25 111 VAL A O 1
ATOM 857 N N . ILE A 1 112 ? 6.635 -4.307 -6.745 1.00 94.19 112 ILE A N 1
ATOM 858 C CA . ILE A 1 112 ? 6.921 -3.822 -8.099 1.00 94.19 112 ILE A CA 1
ATOM 859 C C . ILE A 1 112 ? 8.415 -3.532 -8.297 1.00 94.19 112 ILE A C 1
ATOM 861 O O . ILE A 1 112 ? 8.983 -3.965 -9.296 1.00 94.19 112 ILE A O 1
ATOM 865 N N . LEU A 1 113 ? 9.077 -2.861 -7.349 1.00 91.62 113 LEU A N 1
ATOM 866 C CA . LEU A 1 113 ? 10.506 -2.532 -7.450 1.00 91.62 113 LEU A CA 1
ATOM 867 C C . LEU A 1 113 ? 11.403 -3.771 -7.565 1.00 91.62 113 LEU A C 1
ATOM 869 O O . LEU A 1 113 ? 12.414 -3.726 -8.265 1.00 91.62 113 LEU A O 1
ATOM 873 N N . SER A 1 114 ? 11.018 -4.894 -6.953 1.00 90.81 114 SER A N 1
ATOM 874 C CA . SER A 1 114 ? 11.786 -6.147 -7.024 1.00 90.81 114 SER A CA 1
ATOM 875 C C . SER A 1 114 ? 11.944 -6.708 -8.452 1.00 90.81 114 SER A C 1
ATOM 877 O O . SER A 1 114 ? 12.859 -7.496 -8.720 1.00 90.81 114 SER A O 1
ATOM 879 N N . TRP A 1 115 ? 11.098 -6.272 -9.394 1.00 87.25 115 TRP A N 1
ATOM 880 C CA . TRP A 1 115 ? 11.130 -6.694 -10.797 1.00 87.25 115 TRP A CA 1
ATOM 881 C C . TRP A 1 115 ? 12.098 -5.884 -11.663 1.00 87.25 115 TRP A C 1
ATOM 883 O O . TRP A 1 115 ? 12.490 -6.358 -12.730 1.00 8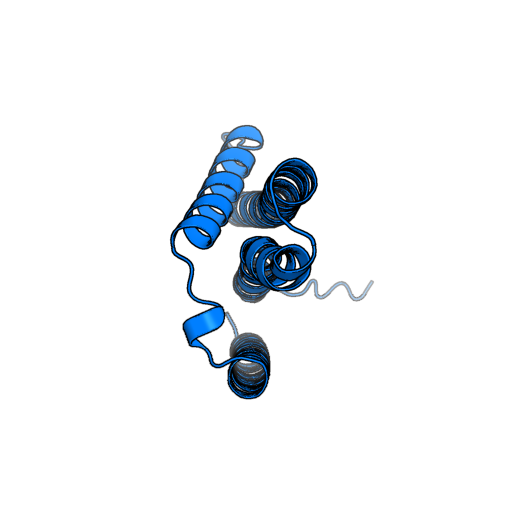7.25 115 TRP A O 1
ATOM 893 N N . PHE A 1 116 ? 12.520 -4.700 -11.217 1.00 85.62 116 PHE A N 1
ATOM 894 C CA . PHE A 1 116 ? 13.405 -3.821 -11.985 1.00 85.62 116 PHE A CA 1
ATOM 895 C C . PHE A 1 116 ? 14.860 -4.149 -11.703 1.00 85.62 116 PHE A C 1
ATOM 897 O O . PHE A 1 116 ? 15.205 -4.520 -10.581 1.00 85.62 116 PHE A O 1
ATOM 904 N N . LYS A 1 117 ? 15.735 -4.039 -12.711 1.00 74.25 117 LYS A N 1
ATOM 905 C CA . LYS A 1 117 ? 17.186 -4.123 -12.497 1.00 74.25 117 LYS A CA 1
ATOM 906 C C . LYS A 1 117 ? 17.605 -2.918 -11.635 1.00 74.25 117 LYS A C 1
ATOM 908 O O . LYS A 1 117 ? 17.014 -1.857 -11.776 1.00 74.25 117 LYS A O 1
ATOM 913 N N . GLY A 1 118 ? 18.517 -3.118 -10.678 1.00 63.62 118 GLY A N 1
ATOM 914 C CA . GLY A 1 118 ? 19.111 -1.951 -10.022 1.00 63.62 118 GLY A CA 1
ATOM 915 C C . GLY A 1 118 ? 19.991 -1.315 -11.085 1.00 63.62 118 GLY A C 1
ATOM 916 O O . GLY A 1 118 ? 20.621 -2.076 -11.825 1.00 63.62 118 GLY A O 1
ATOM 917 N N . ASP A 1 119 ? 19.950 0.003 -11.242 1.00 57.41 119 ASP A N 1
ATOM 918 C CA . ASP A 1 119 ? 20.891 0.650 -12.145 1.00 57.41 119 ASP A CA 1
ATOM 919 C C . ASP A 1 119 ? 22.291 0.382 -11.595 1.00 57.41 119 ASP A C 1
ATOM 921 O O . ASP A 1 119 ? 22.661 0.863 -10.526 1.00 57.41 119 ASP A O 1
ATOM 925 N N . ASP A 1 120 ? 23.053 -0.431 -12.324 1.00 47.84 120 ASP A N 1
ATOM 926 C CA . ASP A 1 120 ? 24.497 -0.539 -12.164 1.00 47.84 120 ASP A CA 1
ATOM 927 C C . ASP A 1 120 ? 25.118 0.728 -12.786 1.00 47.84 120 ASP A C 1
ATOM 929 O O . ASP A 1 120 ? 25.910 0.646 -13.719 1.00 47.84 120 ASP A O 1
ATOM 933 N N . SER A 1 121 ? 24.707 1.920 -12.340 1.00 44.22 121 SER A N 1
ATOM 934 C CA . SER A 1 121 ? 25.389 3.166 -12.688 1.00 44.22 121 SER A CA 1
ATOM 935 C C . SER A 1 121 ? 26.530 3.365 -11.694 1.00 44.22 121 SER A C 1
ATOM 937 O O . SER A 1 121 ? 26.445 4.159 -10.757 1.00 44.22 121 SER A O 1
ATOM 939 N N . HIS A 1 122 ? 27.585 2.572 -11.875 1.00 44.84 122 HIS A N 1
ATOM 940 C CA . HIS A 1 122 ? 28.926 3.084 -11.650 1.00 44.84 122 HIS A CA 1
ATOM 941 C C . HIS A 1 122 ? 29.241 3.977 -12.846 1.00 44.84 122 HIS A C 1
ATOM 943 O O . HIS A 1 122 ? 29.605 3.449 -13.888 1.00 44.84 122 HIS A O 1
ATOM 949 N N . ASP A 1 123 ? 29.011 5.278 -12.681 1.00 39.12 123 ASP A N 1
ATOM 950 C CA . ASP A 1 123 ? 29.710 6.388 -13.340 1.00 39.12 123 ASP A CA 1
ATOM 951 C C . ASP A 1 123 ? 29.500 7.653 -12.491 1.00 39.12 123 ASP A C 1
ATOM 953 O O . ASP A 1 123 ? 28.326 8.019 -12.246 1.00 39.12 123 ASP A O 1
#